Protein AF-X0YNY5-F1 (afdb_monomer_lite)

Structure (mmCIF, N/CA/C/O backbone):
data_AF-X0YNY5-F1
#
_entry.id   AF-X0YNY5-F1
#
loop_
_atom_site.group_PDB
_atom_site.id
_atom_site.type_symbol
_atom_site.label_atom_id
_atom_site.label_alt_id
_atom_site.label_comp_id
_atom_site.label_asym_id
_atom_site.label_entity_id
_atom_site.label_seq_id
_atom_site.pdbx_PDB_ins_code
_atom_site.Cartn_x
_atom_site.Cartn_y
_atom_site.Cartn_z
_atom_site.occupancy
_atom_site.B_iso_or_equiv
_atom_site.auth_seq_id
_atom_site.auth_comp_id
_atom_site.auth_asym_id
_atom_site.auth_atom_id
_atom_site.pdbx_PDB_model_num
ATOM 1 N N . MET A 1 1 ? 17.860 -32.475 -66.328 1.00 44.56 1 MET A N 1
ATOM 2 C CA . MET A 1 1 ? 18.774 -32.921 -65.254 1.00 44.56 1 MET A CA 1
ATOM 3 C C . MET A 1 1 ? 20.115 -32.222 -65.452 1.00 44.56 1 MET A C 1
ATOM 5 O O . MET A 1 1 ? 20.777 -32.525 -66.429 1.00 44.56 1 MET A O 1
ATOM 9 N N . ASN A 1 2 ? 20.470 -31.252 -64.603 1.00 27.58 2 ASN A N 1
ATOM 10 C CA . ASN A 1 2 ? 21.863 -30.848 -64.365 1.00 27.58 2 ASN A CA 1
ATOM 11 C C . ASN A 1 2 ? 21.939 -30.037 -63.060 1.00 27.58 2 ASN A C 1
ATOM 13 O O . ASN A 1 2 ? 21.567 -28.870 -63.001 1.00 27.58 2 ASN A O 1
ATOM 17 N N . LYS A 1 3 ? 22.363 -30.716 -61.989 1.00 41.66 3 LYS A N 1
ATOM 18 C CA . LYS A 1 3 ? 22.750 -30.127 -60.705 1.00 41.66 3 LYS A CA 1
ATOM 19 C C . LYS A 1 3 ? 24.185 -29.627 -60.865 1.00 41.66 3 LYS A C 1
ATOM 21 O O . LYS A 1 3 ? 25.040 -30.480 -61.088 1.00 41.66 3 LYS A O 1
ATOM 26 N N . LYS A 1 4 ? 24.424 -28.311 -60.768 1.00 43.56 4 LYS A N 1
ATOM 27 C CA . LYS A 1 4 ? 25.696 -27.641 -60.387 1.00 43.56 4 LYS A CA 1
ATOM 28 C C . LYS A 1 4 ? 25.647 -26.152 -60.772 1.00 43.56 4 LYS A C 1
ATOM 30 O O . LYS A 1 4 ? 26.110 -25.770 -61.836 1.00 43.56 4 LYS A O 1
ATOM 35 N N . ALA A 1 5 ? 25.081 -25.328 -59.894 1.00 41.34 5 ALA A N 1
ATOM 36 C CA . ALA A 1 5 ? 25.381 -23.896 -59.778 1.00 41.34 5 ALA A CA 1
ATOM 37 C C . ALA A 1 5 ? 24.916 -23.450 -58.385 1.00 41.34 5 ALA A C 1
ATOM 39 O O . ALA A 1 5 ? 23.841 -22.898 -58.182 1.00 41.34 5 ALA A O 1
ATOM 40 N N . MET A 1 6 ? 25.706 -23.871 -57.408 1.00 36.16 6 MET A N 1
ATOM 41 C CA . MET A 1 6 ? 25.617 -23.538 -55.999 1.00 36.16 6 MET A CA 1
ATOM 42 C C . MET A 1 6 ? 26.334 -22.195 -55.799 1.00 36.16 6 MET A C 1
ATOM 44 O O . MET A 1 6 ? 27.473 -22.067 -56.232 1.00 36.16 6 MET A O 1
ATOM 48 N N . ILE A 1 7 ? 25.663 -21.268 -55.105 1.00 44.66 7 ILE A N 1
ATOM 49 C CA . ILE A 1 7 ? 26.229 -20.134 -54.349 1.00 44.66 7 ILE A CA 1
ATOM 50 C C . ILE A 1 7 ? 26.855 -19.007 -55.184 1.00 44.66 7 ILE A C 1
ATOM 52 O O . ILE A 1 7 ? 27.983 -19.134 -55.639 1.00 44.66 7 ILE A O 1
ATOM 56 N N . LEU A 1 8 ? 26.159 -17.863 -55.274 1.00 37.34 8 LEU A N 1
ATOM 57 C CA . LEU A 1 8 ? 26.722 -16.511 -55.091 1.00 37.34 8 LEU A CA 1
ATOM 58 C C . LEU A 1 8 ? 25.649 -15.425 -55.294 1.00 37.34 8 LEU A C 1
ATOM 60 O O . LEU A 1 8 ? 24.811 -15.534 -56.180 1.00 37.34 8 LEU A O 1
ATOM 64 N N . MET A 1 9 ? 25.760 -14.362 -54.491 1.00 39.22 9 MET A N 1
ATOM 65 C CA . MET A 1 9 ? 24.975 -13.113 -54.478 1.00 39.22 9 MET A CA 1
ATOM 66 C C . MET A 1 9 ? 23.692 -13.075 -53.631 1.00 39.22 9 MET A C 1
ATOM 68 O O . MET A 1 9 ? 22.628 -12.688 -54.096 1.00 39.22 9 MET A O 1
ATOM 72 N N . VAL A 1 10 ? 23.841 -13.329 -52.326 1.00 40.03 10 VAL A N 1
ATOM 73 C CA . VAL A 1 10 ? 23.150 -12.524 -51.295 1.00 40.03 10 VAL A CA 1
ATOM 74 C C . VAL A 1 10 ? 24.199 -12.062 -50.281 1.00 40.03 10 VAL A C 1
ATOM 76 O O . VAL A 1 10 ? 24.255 -12.496 -49.138 1.00 40.03 10 VAL A O 1
ATOM 79 N N . GLY A 1 11 ? 25.125 -11.238 -50.762 1.00 38.28 11 GLY A N 1
ATOM 80 C CA . GLY A 1 11 ? 26.100 -10.516 -49.955 1.00 38.28 11 GLY A CA 1
ATOM 81 C C . GLY A 1 11 ? 26.122 -9.086 -50.462 1.00 38.28 11 GLY A C 1
ATOM 82 O O . GLY A 1 11 ? 26.668 -8.840 -51.532 1.00 38.28 11 GLY A O 1
ATOM 83 N N . GLY A 1 12 ? 25.470 -8.172 -49.742 1.00 38.81 12 GLY A N 1
ATOM 84 C CA . GLY A 1 12 ? 25.461 -6.760 -50.124 1.00 38.81 12 GLY A CA 1
ATOM 85 C C . GLY A 1 12 ? 24.219 -5.965 -49.736 1.00 38.81 12 GLY A C 1
ATOM 86 O O . GLY A 1 12 ? 23.678 -5.269 -50.580 1.00 38.81 12 GLY A O 1
ATOM 87 N N . LEU A 1 13 ? 23.781 -6.024 -48.476 1.00 38.81 13 LEU A N 1
ATOM 88 C CA . LEU A 1 13 ? 23.278 -4.817 -47.809 1.00 38.81 13 LEU A CA 1
ATOM 89 C C . LEU A 1 13 ? 23.528 -4.935 -46.309 1.00 38.81 13 LEU A C 1
ATOM 91 O O . LEU A 1 13 ? 22.742 -5.422 -45.504 1.00 38.81 13 LEU A O 1
ATOM 95 N N . ILE A 1 14 ? 24.764 -4.556 -46.023 1.00 49.69 14 ILE A N 1
ATOM 96 C CA . ILE A 1 14 ? 25.371 -4.281 -44.739 1.00 49.69 14 ILE A CA 1
ATOM 97 C C . ILE A 1 14 ? 24.508 -3.271 -43.972 1.00 49.69 14 ILE A C 1
ATOM 99 O O . ILE A 1 14 ? 24.181 -2.201 -44.478 1.00 49.69 14 ILE A O 1
ATOM 103 N N . PHE A 1 15 ? 24.169 -3.666 -42.744 1.00 44.59 15 PHE A N 1
ATOM 104 C CA . PHE A 1 15 ? 24.189 -2.850 -41.531 1.00 44.59 15 PHE A CA 1
ATOM 105 C C . PHE A 1 15 ? 23.887 -1.356 -41.691 1.00 44.59 15 PHE A C 1
ATOM 107 O O . PHE A 1 15 ? 24.772 -0.55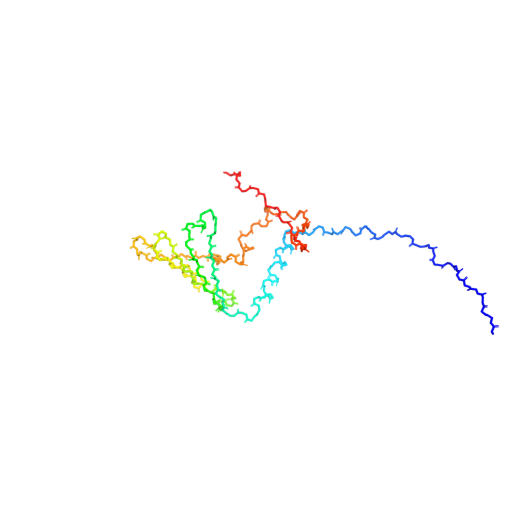6 -41.980 1.00 44.59 15 PHE A O 1
ATOM 114 N N . SER A 1 16 ? 22.664 -0.957 -41.351 1.00 41.19 16 SER A N 1
ATOM 115 C CA . SER A 1 16 ? 22.391 0.393 -40.829 1.00 41.19 16 SER A CA 1
ATOM 116 C C . SER A 1 16 ? 21.040 0.471 -40.104 1.00 41.19 16 SER A C 1
ATOM 118 O O . SER A 1 16 ? 20.269 1.401 -40.299 1.00 41.19 16 SER A O 1
ATOM 120 N N . LEU A 1 17 ? 20.742 -0.505 -39.234 1.00 43.78 17 LEU A N 1
ATOM 121 C CA . LEU A 1 17 ? 19.599 -0.411 -38.305 1.00 43.78 17 LEU A CA 1
ATOM 122 C C . LEU A 1 17 ? 19.933 -0.739 -36.839 1.00 43.78 17 LEU A C 1
ATOM 124 O O . LEU A 1 17 ? 19.051 -0.682 -35.991 1.00 43.78 17 LEU A O 1
ATOM 128 N N . THR A 1 18 ? 21.202 -0.955 -36.474 1.00 44.75 18 THR A N 1
ATOM 129 C CA . THR A 1 18 ? 21.618 -1.052 -35.053 1.00 44.75 18 THR A CA 1
ATOM 130 C C . THR A 1 18 ? 21.741 0.318 -34.371 1.00 44.75 18 THR A C 1
ATOM 132 O O . THR A 1 18 ? 22.456 0.469 -33.388 1.00 44.75 18 THR A O 1
ATOM 135 N N . GLY A 1 19 ? 21.061 1.327 -34.917 1.00 44.28 19 GLY A N 1
ATOM 136 C CA . GLY A 1 19 ? 20.902 2.660 -34.349 1.00 44.28 19 GLY A CA 1
ATOM 137 C C . GLY A 1 19 ? 19.466 2.927 -33.909 1.00 44.28 19 GLY A C 1
ATOM 138 O O . GLY A 1 19 ? 19.060 4.084 -33.854 1.00 44.28 19 GLY A O 1
ATOM 139 N N . ALA A 1 20 ? 18.674 1.888 -33.616 1.00 42.09 20 ALA A N 1
ATOM 140 C CA . ALA A 1 20 ? 17.540 2.093 -32.733 1.00 42.09 20 ALA A CA 1
ATOM 141 C C . ALA A 1 20 ? 18.131 2.560 -31.399 1.00 42.09 20 ALA A C 1
ATOM 143 O O . ALA A 1 20 ? 18.622 1.750 -30.615 1.00 42.09 20 ALA A O 1
ATOM 144 N N . CYS A 1 21 ? 18.136 3.876 -31.170 1.00 41.78 21 CYS A N 1
ATOM 145 C CA . CYS A 1 21 ? 18.098 4.419 -29.825 1.00 41.78 21 CYS A CA 1
ATOM 146 C C . CYS A 1 21 ? 17.028 3.607 -29.098 1.00 41.78 21 CYS A C 1
ATOM 148 O O . CYS A 1 21 ? 15.838 3.815 -29.339 1.00 41.78 21 CYS A O 1
ATOM 150 N N . LEU A 1 22 ? 17.433 2.638 -28.275 1.00 51.94 22 LEU A N 1
ATOM 151 C CA . LEU A 1 22 ? 16.556 2.086 -27.260 1.00 51.94 22 LEU A CA 1
ATOM 152 C C . LEU A 1 22 ? 16.183 3.303 -26.432 1.00 51.94 22 LEU A C 1
ATOM 154 O O . LEU A 1 22 ? 17.016 3.817 -25.686 1.00 51.94 22 LEU A O 1
ATOM 158 N N . ALA A 1 23 ? 14.998 3.856 -26.703 1.00 58.00 23 ALA A N 1
ATOM 159 C CA . ALA A 1 23 ? 14.501 5.022 -26.008 1.00 58.00 23 ALA A CA 1
ATOM 160 C C . ALA A 1 23 ? 14.621 4.689 -24.527 1.00 58.00 23 ALA A C 1
ATOM 162 O O . ALA A 1 23 ? 14.012 3.727 -24.053 1.00 58.00 23 ALA A O 1
ATOM 163 N N . LYS A 1 24 ? 15.517 5.405 -23.842 1.00 71.00 24 LYS A N 1
ATOM 164 C CA . LYS A 1 24 ? 15.802 5.168 -22.435 1.00 71.00 24 LYS A CA 1
ATOM 165 C C . LYS A 1 24 ? 14.459 5.233 -21.710 1.00 71.00 24 LYS A C 1
ATOM 167 O O . LYS A 1 24 ? 13.773 6.249 -21.826 1.00 71.00 24 LYS A O 1
ATOM 172 N N . MET A 1 25 ? 14.063 4.140 -21.050 1.00 84.50 25 MET A N 1
ATOM 173 C CA . MET A 1 25 ? 12.791 4.098 -20.328 1.00 84.50 25 MET A CA 1
ATOM 174 C C . MET A 1 25 ? 12.706 5.290 -19.372 1.00 84.50 25 MET A C 1
ATOM 176 O O . MET A 1 25 ? 13.705 5.691 -18.781 1.00 84.50 25 MET A O 1
ATOM 180 N N . SER A 1 26 ? 11.529 5.884 -19.229 1.00 90.94 26 SER A N 1
ATOM 181 C CA . SER A 1 26 ? 11.299 6.934 -18.239 1.00 90.94 26 SER A CA 1
ATOM 182 C C . SER A 1 26 ? 10.923 6.330 -16.886 1.00 90.94 26 SER A C 1
ATOM 184 O O . SER A 1 26 ? 10.407 5.212 -16.814 1.00 90.94 26 SER A O 1
ATOM 186 N N . ALA A 1 27 ? 11.110 7.091 -15.803 1.00 90.75 27 ALA A N 1
ATOM 187 C CA . ALA A 1 27 ? 10.622 6.695 -14.479 1.00 90.75 27 ALA A CA 1
ATOM 188 C C . ALA A 1 27 ? 9.108 6.408 -14.502 1.00 90.75 27 ALA A C 1
ATOM 190 O O . ALA A 1 27 ? 8.648 5.413 -13.948 1.00 90.75 27 ALA A O 1
ATOM 191 N N . GLN A 1 28 ? 8.344 7.207 -15.256 1.00 92.31 28 GLN A N 1
ATOM 192 C CA . GLN A 1 28 ? 6.913 6.989 -15.469 1.00 92.31 28 GLN A CA 1
ATOM 193 C C . GLN A 1 28 ? 6.607 5.623 -16.101 1.00 92.31 28 GLN A C 1
ATOM 195 O O . GLN A 1 28 ? 5.631 4.980 -15.714 1.00 92.31 28 GLN A O 1
ATOM 200 N N . GLN A 1 29 ? 7.406 5.172 -17.072 1.00 92.94 29 GLN A N 1
ATOM 201 C CA . GLN A 1 29 ? 7.210 3.862 -17.698 1.00 92.94 29 GLN A CA 1
ATOM 202 C C . GLN A 1 29 ? 7.458 2.724 -16.705 1.00 92.94 29 GLN A C 1
ATOM 204 O O . GLN A 1 29 ? 6.648 1.802 -16.650 1.00 92.94 29 GLN A O 1
ATOM 209 N N . VAL A 1 30 ? 8.510 2.822 -15.886 1.00 92.94 30 VAL A N 1
ATOM 210 C CA . VAL A 1 30 ? 8.794 1.840 -14.826 1.00 92.94 30 VAL A CA 1
ATOM 211 C C . VAL A 1 30 ? 7.647 1.794 -13.811 1.00 92.94 30 VAL A C 1
ATOM 213 O O . VAL A 1 30 ? 7.120 0.721 -13.530 1.00 92.94 30 VAL A O 1
ATOM 216 N N . ILE A 1 31 ? 7.174 2.949 -13.332 1.00 92.38 31 ILE A N 1
ATOM 217 C CA . ILE A 1 31 ? 6.045 3.015 -12.391 1.00 92.38 31 ILE A CA 1
ATOM 218 C C . ILE A 1 31 ? 4.749 2.450 -12.991 1.00 92.38 31 ILE A C 1
ATOM 220 O O . ILE A 1 31 ? 3.998 1.753 -12.306 1.00 92.38 31 ILE A O 1
ATOM 224 N N . ASN A 1 32 ? 4.484 2.692 -14.276 1.00 92.56 32 ASN A N 1
ATOM 225 C CA . ASN A 1 32 ? 3.318 2.116 -14.946 1.00 92.56 32 ASN A CA 1
ATOM 226 C C . ASN A 1 32 ? 3.407 0.589 -15.041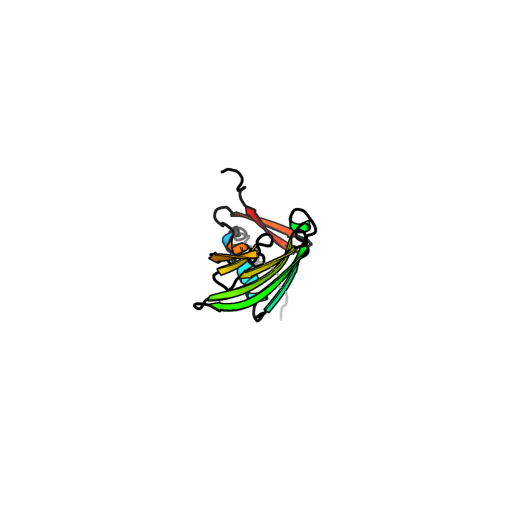 1.00 92.56 32 ASN A C 1
ATOM 228 O O . ASN A 1 32 ? 2.399 -0.088 -14.847 1.00 92.56 32 ASN A O 1
ATOM 232 N N . GLN A 1 33 ? 4.597 0.044 -15.302 1.00 92.19 33 GLN A N 1
ATOM 233 C CA . GLN A 1 33 ? 4.817 -1.402 -15.296 1.00 92.19 33 GLN A CA 1
ATOM 234 C C . GLN A 1 33 ? 4.651 -1.995 -13.894 1.00 92.19 33 GLN A C 1
ATOM 236 O O . GLN A 1 33 ? 3.968 -3.007 -13.759 1.00 92.19 33 GLN A O 1
ATOM 241 N N . MET A 1 34 ? 5.184 -1.344 -12.851 1.00 90.56 34 MET A N 1
ATOM 242 C CA . MET A 1 34 ? 4.973 -1.757 -11.456 1.00 90.56 34 MET A CA 1
ATOM 243 C C . MET A 1 34 ? 3.482 -1.815 -11.109 1.00 90.56 34 MET A C 1
ATOM 245 O O . MET A 1 34 ? 3.007 -2.818 -10.577 1.00 90.56 34 MET A O 1
ATOM 249 N N . ARG A 1 35 ? 2.725 -0.768 -11.467 1.00 91.00 35 ARG A N 1
ATOM 250 C CA . ARG A 1 35 ? 1.273 -0.727 -11.262 1.00 91.00 35 ARG A CA 1
ATOM 251 C C . ARG A 1 35 ? 0.561 -1.850 -12.012 1.00 91.00 35 ARG A C 1
ATOM 253 O O . ARG A 1 35 ? -0.257 -2.540 -11.418 1.00 91.00 35 ARG A O 1
ATOM 260 N N . GLY A 1 36 ? 0.875 -2.044 -13.293 1.00 92.19 36 GLY A N 1
ATOM 261 C CA . GLY A 1 36 ? 0.248 -3.081 -14.114 1.00 92.19 36 GLY A CA 1
ATOM 262 C C . GLY A 1 36 ? 0.520 -4.492 -13.587 1.00 92.19 36 GLY A C 1
ATOM 263 O O . GLY A 1 36 ? -0.403 -5.297 -13.482 1.00 92.19 36 GLY A O 1
ATOM 264 N N . ALA A 1 37 ? 1.763 -4.771 -13.183 1.00 91.44 37 ALA A N 1
ATOM 265 C CA . ALA A 1 37 ? 2.134 -6.042 -12.568 1.00 91.44 37 ALA A CA 1
ATOM 266 C C . ALA A 1 37 ? 1.367 -6.277 -11.258 1.00 91.44 37 ALA A C 1
ATOM 268 O O . ALA A 1 37 ? 0.823 -7.362 -11.052 1.00 91.44 37 ALA A O 1
ATOM 269 N N . TYR A 1 38 ? 1.249 -5.252 -10.410 1.00 89.19 38 TYR A N 1
ATOM 270 C CA . TYR A 1 38 ? 0.455 -5.337 -9.187 1.00 89.19 38 TYR A CA 1
ATOM 271 C C . TYR A 1 38 ? -1.029 -5.590 -9.465 1.00 89.19 38 TYR A C 1
ATOM 273 O O . TYR A 1 38 ? -1.624 -6.474 -8.856 1.00 89.19 38 TYR A O 1
ATOM 281 N N . GLU A 1 39 ? -1.644 -4.840 -10.383 1.00 88.56 39 GLU A N 1
ATOM 282 C CA . GLU A 1 39 ? -3.057 -5.014 -10.741 1.00 88.56 39 GLU A CA 1
ATOM 283 C C . GLU A 1 39 ? -3.333 -6.427 -11.266 1.00 88.56 39 GLU A C 1
ATOM 285 O O . GLU A 1 39 ? -4.340 -7.037 -10.899 1.00 88.56 39 GLU A O 1
ATOM 290 N N . GLN A 1 40 ? -2.415 -6.974 -12.067 1.00 92.31 40 GLN A N 1
ATOM 291 C CA . GLN A 1 40 ? -2.489 -8.346 -12.551 1.00 92.31 40 GLN A CA 1
ATOM 292 C C . GLN A 1 40 ? -2.369 -9.363 -11.408 1.00 92.31 40 GLN A C 1
ATOM 294 O O . GLN A 1 40 ? -3.191 -10.275 -11.327 1.00 92.31 40 GLN A O 1
ATOM 299 N N . GLN A 1 41 ? -1.385 -9.209 -10.518 1.00 89.50 41 GLN A N 1
ATOM 300 C CA . GLN A 1 41 ? -1.165 -10.116 -9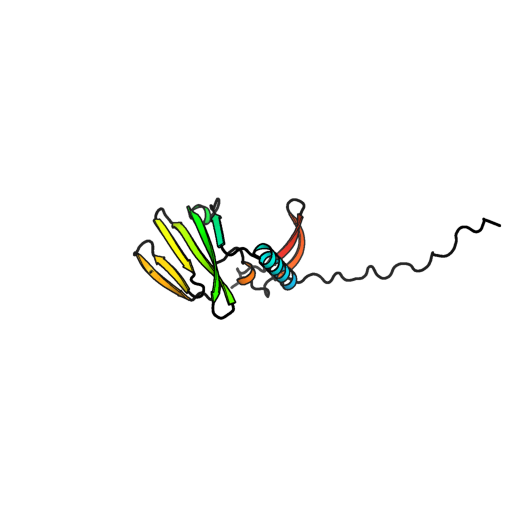.384 1.00 89.50 41 GLN A CA 1
ATOM 301 C C . GLN A 1 41 ? -2.309 -10.077 -8.370 1.00 89.50 41 GLN A C 1
ATOM 303 O O . GLN A 1 41 ? -2.691 -11.106 -7.821 1.00 89.50 41 GLN A O 1
ATOM 308 N N . MET A 1 42 ? -2.885 -8.899 -8.145 1.00 86.06 42 MET A N 1
ATOM 309 C CA . MET A 1 42 ? -4.010 -8.722 -7.236 1.00 86.06 42 MET A CA 1
ATOM 310 C C . MET A 1 42 ? -5.347 -9.102 -7.874 1.00 86.06 42 MET A C 1
ATOM 312 O O . MET A 1 42 ? -6.368 -9.103 -7.184 1.00 86.06 42 MET A O 1
ATOM 316 N N . SER A 1 43 ? -5.395 -9.418 -9.169 1.00 89.19 43 SER A N 1
ATOM 317 C CA . SER A 1 43 ? -6.633 -9.800 -9.847 1.00 89.19 43 SER A CA 1
ATOM 318 C C . SER A 1 43 ? -7.301 -10.984 -9.139 1.00 89.19 43 SER A C 1
ATOM 320 O O . SER A 1 43 ? -6.672 -11.999 -8.858 1.00 89.19 43 SER A O 1
ATOM 322 N N . GLY A 1 44 ? -8.584 -10.839 -8.797 1.00 88.12 44 GLY A N 1
ATOM 323 C CA . GLY A 1 44 ? -9.335 -11.869 -8.065 1.00 88.12 44 GLY A CA 1
ATOM 324 C C . GLY A 1 44 ? -9.019 -12.006 -6.567 1.00 88.12 44 GLY A C 1
ATOM 325 O O . GLY A 1 44 ? -9.713 -12.752 -5.889 1.00 88.12 44 GLY A O 1
ATOM 326 N N . ILE A 1 45 ? -8.043 -11.267 -6.027 1.00 89.12 45 ILE A N 1
ATOM 327 C CA . ILE A 1 45 ? -7.758 -11.239 -4.584 1.00 89.12 45 ILE A CA 1
ATOM 328 C C . ILE A 1 45 ? -8.661 -10.206 -3.901 1.00 89.12 45 ILE A C 1
ATOM 330 O O . ILE A 1 45 ? -8.452 -8.997 -4.035 1.00 89.12 45 ILE A O 1
ATOM 334 N N . ASP A 1 46 ? -9.674 -10.674 -3.176 1.00 91.38 46 ASP A N 1
ATOM 335 C CA . ASP A 1 46 ? -10.629 -9.805 -2.476 1.00 91.38 46 ASP A CA 1
ATOM 336 C C . ASP A 1 46 ? -10.229 -9.520 -1.023 1.00 91.38 46 ASP A C 1
ATOM 338 O O . ASP A 1 46 ? -10.595 -8.479 -0.469 1.00 91.38 46 ASP A O 1
ATOM 342 N N . ASP A 1 47 ? -9.433 -10.398 -0.426 1.00 93.38 47 ASP A N 1
ATOM 343 C CA . ASP A 1 47 ? -8.897 -10.293 0.920 1.00 93.38 47 ASP A CA 1
ATOM 344 C C . ASP A 1 47 ? -7.424 -10.716 0.971 1.00 93.38 47 ASP A C 1
ATOM 346 O O . ASP A 1 47 ? -6.986 -11.641 0.293 1.00 93.38 47 ASP A O 1
ATOM 350 N N . LEU A 1 48 ? -6.634 -9.989 1.760 1.00 91.56 48 LEU A N 1
ATOM 351 C CA . LEU A 1 48 ? -5.209 -10.248 1.945 1.00 91.56 48 LEU A CA 1
ATOM 352 C C . LEU A 1 48 ? -4.839 -9.990 3.403 1.00 91.56 48 LEU A C 1
ATOM 354 O O . LEU A 1 48 ? -5.147 -8.927 3.940 1.00 91.56 48 LEU A O 1
ATOM 358 N N . THR A 1 49 ? -4.122 -10.926 4.014 1.00 94.00 49 THR A N 1
ATOM 359 C CA . THR A 1 49 ? -3.502 -10.742 5.330 1.00 94.00 49 THR A CA 1
ATOM 360 C C . THR A 1 49 ? -1.994 -10.736 5.157 1.00 94.00 49 THR A C 1
ATOM 362 O O . THR A 1 49 ? -1.433 -11.647 4.552 1.00 94.00 49 THR A O 1
ATOM 365 N N . MET A 1 50 ? -1.334 -9.712 5.685 1.00 91.06 50 MET A N 1
ATOM 366 C CA . MET A 1 50 ? 0.121 -9.586 5.678 1.00 91.06 50 MET A CA 1
ATOM 367 C C . MET A 1 50 ? 0.611 -9.554 7.118 1.00 91.06 50 MET A C 1
ATOM 369 O O . MET A 1 50 ? 0.066 -8.812 7.932 1.00 91.06 50 MET A O 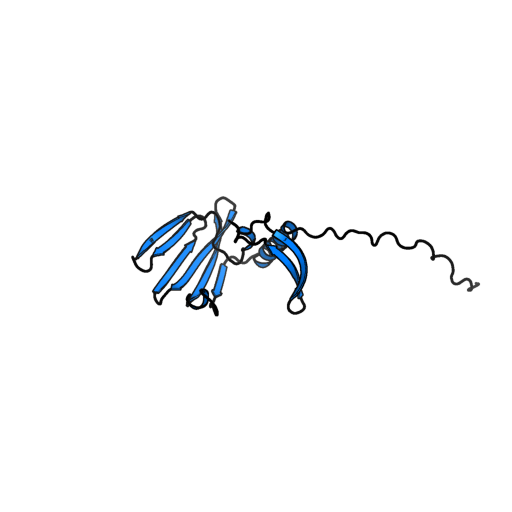1
ATOM 373 N N . VAL A 1 51 ? 1.642 -10.337 7.416 1.00 91.25 51 VAL A N 1
ATOM 374 C CA . VAL A 1 51 ? 2.313 -10.326 8.716 1.00 91.25 51 VAL A CA 1
ATOM 375 C C . VAL A 1 51 ? 3.738 -9.854 8.489 1.00 91.25 51 VAL A C 1
ATOM 377 O O . VAL A 1 51 ? 4.491 -10.469 7.734 1.00 91.25 51 VAL A O 1
ATOM 380 N N . THR A 1 52 ? 4.098 -8.751 9.130 1.00 84.88 52 THR A N 1
ATOM 381 C CA . THR A 1 52 ? 5.401 -8.112 8.979 1.00 84.88 52 THR A CA 1
ATOM 382 C C . THR A 1 52 ? 6.077 -8.036 10.336 1.00 84.88 52 THR A C 1
ATOM 384 O O . THR A 1 52 ? 5.500 -7.543 11.303 1.00 84.88 52 THR A O 1
ATOM 387 N N . LYS A 1 53 ? 7.328 -8.484 10.409 1.00 85.94 53 LYS A N 1
ATOM 388 C CA . LYS A 1 53 ? 8.160 -8.360 11.605 1.00 85.94 53 LYS A CA 1
ATOM 389 C C . LYS A 1 53 ? 9.392 -7.545 11.256 1.00 85.94 53 LYS A C 1
ATOM 391 O O . LYS A 1 53 ? 10.224 -7.993 10.471 1.00 85.94 53 LYS A O 1
ATOM 396 N N . GLY A 1 54 ? 9.495 -6.342 11.813 1.00 78.00 54 GLY A N 1
ATOM 397 C CA . GLY A 1 54 ? 10.679 -5.520 11.625 1.00 78.00 54 GLY A CA 1
ATOM 398 C C . GLY A 1 54 ? 11.888 -6.159 12.302 1.00 78.00 54 GLY A C 1
ATOM 399 O O . GLY A 1 54 ? 11.825 -6.561 13.462 1.00 78.00 54 GLY A O 1
ATOM 400 N N . THR A 1 55 ? 12.989 -6.281 11.568 1.00 79.50 55 THR A N 1
ATOM 401 C CA . THR A 1 55 ? 14.235 -6.889 12.063 1.00 79.50 55 THR A CA 1
ATOM 402 C C . THR A 1 55 ? 15.349 -5.868 12.292 1.00 79.50 55 THR A C 1
ATOM 404 O O . THR A 1 55 ? 16.365 -6.213 12.888 1.00 79.50 55 THR A O 1
ATOM 407 N N . ALA A 1 56 ? 15.167 -4.611 11.867 1.00 76.62 56 ALA A N 1
ATOM 408 C CA . ALA A 1 56 ? 16.166 -3.550 11.992 1.00 76.62 56 ALA A CA 1
ATOM 409 C C . ALA A 1 56 ? 15.543 -2.152 12.183 1.00 76.62 56 ALA A C 1
ATOM 411 O O . ALA A 1 56 ? 14.396 -1.904 11.809 1.00 76.62 56 ALA A O 1
ATOM 412 N N . GLY A 1 57 ? 16.326 -1.222 12.745 1.00 76.44 57 GLY A N 1
ATOM 413 C CA . GLY A 1 57 ? 15.964 0.193 12.896 1.00 76.44 57 GLY A CA 1
ATOM 414 C C . GLY A 1 57 ? 14.713 0.438 13.750 1.00 76.44 57 GLY A C 1
ATOM 415 O O . GLY A 1 57 ? 14.408 -0.326 14.663 1.00 76.44 57 GLY A O 1
ATOM 416 N N . ILE A 1 58 ? 13.964 1.501 13.431 1.00 68.38 58 ILE A N 1
ATOM 417 C CA . ILE A 1 58 ? 12.677 1.819 14.084 1.00 68.38 58 ILE A CA 1
ATOM 418 C C . ILE A 1 58 ? 11.672 0.670 13.936 1.00 68.38 58 ILE A C 1
ATOM 420 O O . ILE A 1 58 ? 10.900 0.409 14.857 1.00 68.38 58 ILE A O 1
ATOM 424 N N . MET A 1 59 ? 11.735 -0.075 12.830 1.00 70.88 59 MET A N 1
ATOM 425 C CA . MET A 1 59 ? 10.847 -1.210 12.588 1.00 70.88 59 MET A CA 1
ATOM 426 C C . MET A 1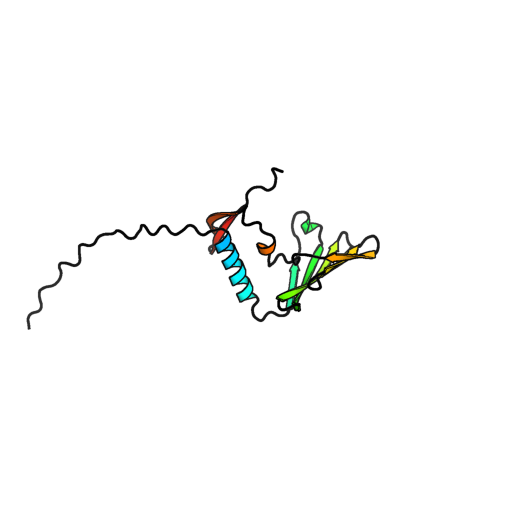 59 ? 11.081 -2.354 13.578 1.00 70.88 59 MET A C 1
ATOM 428 O O . MET A 1 59 ? 10.134 -3.060 13.875 1.00 70.88 59 MET A O 1
ATOM 432 N N . ALA A 1 60 ? 12.287 -2.529 14.135 1.00 74.19 60 ALA A N 1
ATOM 433 C CA . ALA A 1 60 ? 12.526 -3.523 15.191 1.00 74.19 60 ALA A CA 1
ATOM 434 C C . ALA A 1 60 ? 11.860 -3.151 16.530 1.00 74.19 60 ALA A C 1
ATOM 436 O O . ALA A 1 60 ? 11.610 -4.023 17.362 1.00 74.19 60 ALA A O 1
ATOM 437 N N . MET A 1 61 ? 11.584 -1.860 16.751 1.00 70.56 61 MET A N 1
ATOM 438 C CA . MET A 1 61 ? 10.860 -1.375 17.934 1.00 70.56 61 MET A CA 1
ATOM 439 C C . MET A 1 61 ? 9.340 -1.490 17.775 1.00 70.56 61 MET A C 1
ATOM 441 O O . MET A 1 61 ? 8.604 -1.497 18.763 1.00 70.56 61 MET A O 1
ATOM 445 N N . MET A 1 62 ? 8.871 -1.570 16.532 1.00 71.38 62 MET A N 1
ATOM 446 C CA . MET A 1 62 ? 7.499 -1.907 16.194 1.00 71.38 62 MET A CA 1
ATOM 447 C C . MET A 1 62 ? 7.408 -3.432 16.248 1.00 71.38 62 MET A C 1
ATOM 449 O O . MET A 1 62 ? 8.140 -4.126 15.550 1.00 71.38 62 MET A O 1
ATOM 453 N N . GLY A 1 63 ? 6.578 -3.981 17.136 1.00 75.44 63 GLY A N 1
ATOM 454 C CA . GLY A 1 63 ? 6.405 -5.430 17.207 1.00 75.44 63 GLY A CA 1
ATOM 455 C C . GLY A 1 63 ? 5.895 -6.019 15.885 1.00 75.44 63 GLY A C 1
ATOM 456 O O . GLY A 1 63 ? 5.761 -5.338 14.865 1.00 75.44 63 GLY A O 1
ATOM 457 N N . GLU A 1 64 ? 5.549 -7.303 15.906 1.00 88.81 64 GLU A N 1
ATOM 458 C CA . GLU A 1 64 ? 4.849 -7.897 14.768 1.00 88.81 64 GLU A CA 1
ATOM 459 C C . GLU A 1 64 ? 3.610 -7.064 14.408 1.00 88.81 64 GLU A C 1
ATOM 461 O O . GLU A 1 64 ? 2.827 -6.667 15.276 1.00 88.81 64 GLU A O 1
ATOM 466 N N . THR A 1 65 ? 3.489 -6.753 13.122 1.00 89.00 65 THR A N 1
ATOM 467 C CA . THR A 1 65 ? 2.399 -5.973 12.550 1.00 89.00 65 THR A CA 1
ATOM 468 C C . THR A 1 65 ? 1.592 -6.883 11.641 1.00 89.00 65 THR A C 1
ATOM 470 O O . THR A 1 65 ? 2.130 -7.438 10.685 1.00 89.00 65 THR A O 1
ATOM 473 N N . THR A 1 66 ? 0.301 -7.023 11.917 1.00 93.00 66 THR A N 1
ATOM 474 C CA . THR A 1 66 ? -0.640 -7.727 11.047 1.00 93.00 66 THR A CA 1
ATOM 475 C C . THR A 1 66 ? -1.510 -6.710 10.325 1.00 93.00 66 THR A C 1
ATOM 477 O O . THR A 1 66 ? -2.154 -5.874 10.955 1.00 93.00 66 THR A O 1
ATOM 480 N N . VAL A 1 67 ? -1.540 -6.775 8.998 1.00 92.25 67 VAL A N 1
ATOM 481 C CA . VAL A 1 67 ? -2.374 -5.920 8.152 1.00 92.25 67 VAL A CA 1
ATOM 482 C C . VAL A 1 67 ? -3.392 -6.789 7.435 1.00 92.25 67 VAL A C 1
ATOM 484 O O . VAL A 1 67 ? -3.035 -7.607 6.589 1.00 92.25 67 VAL A O 1
ATOM 487 N N . TYR A 1 68 ? -4.666 -6.568 7.730 1.00 93.56 68 TYR A N 1
ATOM 488 C CA . TYR A 1 68 ? -5.783 -7.139 6.990 1.00 93.56 68 TYR A CA 1
ATOM 489 C C . TYR A 1 68 ? -6.229 -6.142 5.933 1.00 93.56 68 TYR A C 1
ATOM 491 O O . TYR A 1 68 ? -6.458 -4.971 6.240 1.00 93.56 68 TYR A O 1
ATOM 499 N N . LYS A 1 69 ? -6.400 -6.602 4.699 1.00 92.38 69 LYS A N 1
ATOM 500 C CA . LYS A 1 69 ? -6.916 -5.813 3.585 1.00 92.38 69 LYS A CA 1
ATOM 501 C C . LYS A 1 69 ? -8.151 -6.467 3.013 1.00 92.38 69 LYS A C 1
ATOM 503 O O . LYS A 1 69 ? -8.183 -7.678 2.821 1.00 92.38 69 LYS A O 1
ATOM 508 N N . LYS A 1 70 ? -9.140 -5.644 2.683 1.00 92.62 70 LYS A N 1
ATOM 509 C CA . LYS A 1 70 ? -10.354 -6.081 2.000 1.00 92.62 70 LYS A CA 1
ATOM 510 C C . LYS A 1 70 ? -10.696 -5.136 0.865 1.00 92.62 70 LYS A C 1
ATOM 512 O O . LYS A 1 70 ? -10.867 -3.934 1.082 1.00 92.62 70 LYS A O 1
ATOM 517 N N . ARG A 1 71 ? -10.823 -5.682 -0.340 1.00 91.38 71 ARG A N 1
ATOM 518 C CA . ARG A 1 71 ? -11.269 -4.945 -1.518 1.00 91.38 71 ARG A CA 1
ATOM 519 C C . ARG A 1 71 ? -12.695 -4.440 -1.311 1.00 91.38 71 ARG A C 1
ATOM 521 O O . ARG A 1 71 ? -13.576 -5.152 -0.834 1.00 91.38 71 ARG A O 1
ATOM 528 N N . ALA A 1 72 ? -12.929 -3.201 -1.709 1.00 90.38 72 ALA A N 1
ATOM 529 C CA . ALA A 1 72 ? -14.231 -2.566 -1.728 1.00 90.38 72 ALA A CA 1
ATOM 530 C C . ALA A 1 72 ? -14.353 -1.643 -2.948 1.00 90.38 72 ALA A C 1
ATOM 532 O O . ALA A 1 72 ? -13.359 -1.206 -3.528 1.00 90.38 72 ALA A O 1
ATOM 533 N N . LYS A 1 73 ? -15.593 -1.326 -3.326 1.00 89.75 73 LYS A N 1
ATOM 534 C CA . LYS A 1 73 ? -15.897 -0.257 -4.281 1.00 89.75 73 LYS A CA 1
ATOM 535 C C . LYS A 1 73 ? -16.538 0.902 -3.533 1.00 89.75 73 LYS A C 1
ATOM 537 O O . LYS A 1 73 ? -17.594 0.725 -2.932 1.00 89.75 73 LYS A O 1
ATOM 542 N N . ILE A 1 74 ? -15.915 2.074 -3.579 1.00 85.81 74 ILE A N 1
ATOM 543 C CA . ILE A 1 74 ? -16.435 3.313 -2.986 1.00 85.81 74 ILE A CA 1
ATOM 544 C C . ILE A 1 74 ? -16.422 4.382 -4.072 1.00 85.81 74 ILE A C 1
ATOM 546 O O . ILE A 1 74 ? -15.407 4.574 -4.734 1.00 85.81 74 ILE A O 1
ATOM 550 N N . ALA A 1 75 ? -17.564 5.037 -4.302 1.00 86.50 75 ALA A N 1
ATOM 551 C CA . ALA A 1 75 ? -17.722 6.054 -5.349 1.00 86.50 75 ALA A CA 1
ATOM 552 C C . ALA A 1 75 ? -17.191 5.610 -6.736 1.00 86.50 75 ALA A C 1
ATOM 554 O O . ALA A 1 75 ? -16.551 6.376 -7.452 1.00 86.50 75 ALA A O 1
ATOM 555 N N . GLY A 1 76 ? -17.405 4.339 -7.097 1.00 83.25 76 GLY A N 1
ATOM 556 C CA . GLY A 1 76 ? -16.951 3.762 -8.370 1.00 83.25 76 GLY A CA 1
ATOM 557 C C . GLY A 1 76 ? -15.457 3.419 -8.445 1.00 83.25 76 GLY A C 1
ATOM 558 O O . GLY A 1 76 ? -15.034 2.821 -9.431 1.00 83.25 76 GLY A O 1
ATOM 559 N N . LYS A 1 77 ? -14.666 3.728 -7.412 1.00 82.00 77 LYS A N 1
ATOM 560 C CA . LYS A 1 77 ? -13.238 3.400 -7.331 1.00 82.00 77 LYS A CA 1
ATOM 561 C C . LYS A 1 77 ? -13.019 2.126 -6.522 1.00 82.00 77 LYS A C 1
ATOM 563 O O . LYS A 1 77 ? -13.651 1.924 -5.483 1.00 82.00 77 LYS A O 1
ATOM 568 N N . THR A 1 78 ? -12.104 1.278 -6.985 1.00 84.00 78 THR A N 1
ATOM 569 C CA . THR A 1 78 ? -11.614 0.142 -6.198 1.00 84.00 78 THR A CA 1
ATOM 570 C C . THR A 1 78 ? -10.665 0.657 -5.123 1.00 84.00 78 THR A C 1
ATOM 572 O O . THR A 1 78 ? -9.649 1.279 -5.426 1.00 84.00 78 THR A O 1
ATOM 575 N N . VAL A 1 79 ? -10.996 0.385 -3.867 1.00 84.94 79 VAL A N 1
ATOM 576 C CA . VAL A 1 79 ? -10.206 0.737 -2.684 1.00 84.94 79 VAL A CA 1
ATOM 577 C C . VAL A 1 79 ? -9.994 -0.506 -1.832 1.00 84.94 79 VAL A C 1
ATOM 579 O O . VAL A 1 79 ? -10.831 -1.406 -1.821 1.00 84.94 79 VAL A O 1
ATOM 582 N N . TYR A 1 80 ? -8.884 -0.562 -1.105 1.00 87.69 80 TYR A N 1
ATOM 583 C CA . TYR A 1 80 ? -8.649 -1.609 -0.116 1.00 87.69 80 TYR A CA 1
ATOM 584 C C . TYR A 1 80 ? -8.804 -0.994 1.264 1.00 87.69 80 TYR A C 1
ATOM 586 O O . TYR A 1 80 ? -8.018 -0.137 1.660 1.00 87.69 80 TYR A O 1
ATOM 594 N N . LYS A 1 81 ? -9.843 -1.417 1.980 1.00 91.81 81 LYS A N 1
ATOM 595 C CA . LYS A 1 81 ? -9.999 -1.087 3.395 1.00 91.81 81 LYS A CA 1
ATOM 596 C C . LYS A 1 81 ? -8.960 -1.864 4.172 1.00 91.81 81 LYS A C 1
ATOM 598 O O . LYS A 1 81 ? -8.731 -3.034 3.853 1.00 91.81 81 LYS A O 1
ATOM 603 N N . THR A 1 82 ? -8.362 -1.244 5.176 1.00 92.81 82 THR A N 1
ATOM 604 C CA . THR A 1 82 ? -7.317 -1.891 5.962 1.00 92.81 82 THR A CA 1
ATOM 605 C C . THR A 1 82 ? -7.638 -1.867 7.444 1.00 92.81 82 THR A C 1
ATOM 607 O O . THR A 1 82 ? -8.291 -0.954 7.949 1.00 92.81 82 THR A O 1
ATOM 610 N N . ARG A 1 83 ? -7.181 -2.902 8.142 1.00 93.75 83 ARG A N 1
ATOM 611 C CA . ARG A 1 83 ? -7.040 -2.923 9.593 1.00 93.75 83 ARG A CA 1
ATOM 612 C C . ARG A 1 83 ? -5.609 -3.328 9.887 1.00 93.75 83 ARG A C 1
ATOM 614 O O . ARG A 1 83 ? -5.200 -4.417 9.496 1.00 93.75 83 ARG A O 1
ATOM 621 N N . THR A 1 84 ? -4.878 -2.462 10.563 1.00 91.56 84 THR A N 1
ATOM 622 C CA . THR A 1 84 ? -3.503 -2.713 10.977 1.00 91.56 84 THR A CA 1
ATOM 623 C C . THR A 1 84 ? -3.484 -2.903 12.478 1.00 91.56 84 THR A C 1
ATOM 625 O O . THR A 1 84 ? -4.000 -2.070 13.221 1.00 91.56 84 THR A O 1
ATOM 628 N N . GLU 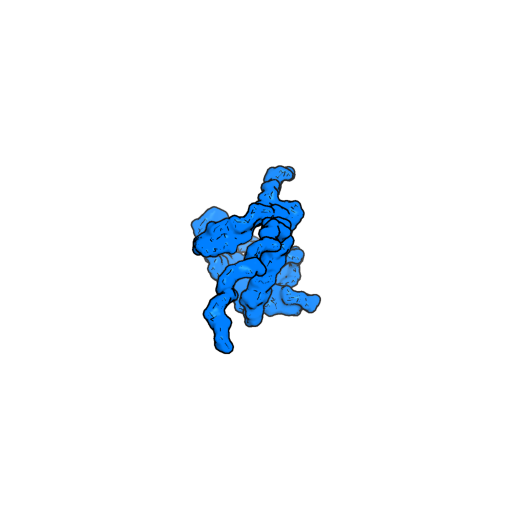A 1 85 ? -2.896 -4.003 12.919 1.00 92.12 85 GLU A N 1
ATOM 629 C CA . GLU A 1 85 ? -2.720 -4.352 14.320 1.00 92.12 85 GLU A CA 1
ATOM 630 C C . GLU A 1 85 ? -1.232 -4.501 14.596 1.00 92.12 85 GLU A C 1
ATOM 632 O O . GLU A 1 85 ? -0.537 -5.222 13.885 1.00 92.12 85 GLU A O 1
ATOM 637 N N . MET A 1 86 ? -0.734 -3.827 15.625 1.00 88.81 86 MET A N 1
ATOM 638 C CA . MET A 1 86 ? 0.663 -3.936 16.033 1.00 88.81 86 MET A CA 1
ATOM 639 C C . MET A 1 86 ? 0.817 -3.734 17.536 1.00 88.81 86 MET A C 1
ATOM 641 O O . MET A 1 86 ? -0.081 -3.237 18.217 1.00 88.81 86 MET A O 1
ATOM 645 N N . GLN A 1 87 ? 1.989 -4.088 18.053 1.00 84.75 87 GLN A N 1
ATOM 646 C CA . GLN A 1 87 ? 2.404 -3.740 19.408 1.00 84.75 87 GLN A CA 1
ATOM 647 C C . GLN A 1 87 ? 3.354 -2.547 19.353 1.00 84.75 87 GLN A C 1
ATOM 649 O O . GLN A 1 87 ? 4.426 -2.626 18.749 1.00 84.75 87 GLN A O 1
ATOM 654 N N . PHE A 1 88 ? 2.978 -1.452 20.008 1.00 77.94 88 PHE A N 1
ATOM 655 C CA . PHE A 1 88 ? 3.831 -0.284 20.181 1.00 77.94 88 PHE A CA 1
ATOM 656 C C . PHE A 1 88 ? 4.153 -0.116 21.664 1.00 77.94 88 PHE A C 1
ATOM 658 O O . PHE A 1 88 ? 3.257 0.095 22.478 1.00 77.94 88 PHE A O 1
ATOM 665 N N . MET A 1 89 ? 5.431 -0.258 22.031 1.00 78.81 89 MET A N 1
ATOM 666 C CA . MET A 1 89 ? 5.887 -0.190 23.431 1.00 78.81 89 MET A CA 1
ATOM 667 C C . MET A 1 89 ? 5.092 -1.114 24.382 1.00 78.81 89 MET A C 1
ATOM 669 O O . MET A 1 89 ? 4.739 -0.735 25.497 1.00 78.81 89 MET A O 1
ATOM 673 N N . GLY A 1 90 ? 4.766 -2.328 23.922 1.00 79.94 90 GLY A N 1
ATOM 674 C CA . GLY A 1 90 ? 4.002 -3.319 24.693 1.00 79.94 90 GLY A CA 1
ATOM 675 C C . GLY A 1 90 ? 2.503 -3.026 24.832 1.00 79.94 90 GLY A C 1
ATOM 676 O O . GLY A 1 90 ? 1.823 -3.718 25.590 1.00 79.94 90 GLY A O 1
ATOM 677 N N . LYS A 1 91 ? 1.981 -2.010 24.134 1.00 83.06 91 LYS A N 1
ATOM 678 C CA . LYS A 1 91 ? 0.549 -1.705 24.067 1.00 83.06 91 LYS A CA 1
ATOM 679 C C . LYS A 1 91 ? -0.007 -2.033 22.679 1.00 83.06 91 LYS A C 1
ATOM 681 O O . LYS A 1 91 ? 0.636 -1.695 21.680 1.00 83.06 91 LYS A O 1
ATOM 686 N N . PRO A 1 92 ? -1.212 -2.627 22.597 1.00 85.56 92 PRO A N 1
ATOM 687 C CA . PRO A 1 92 ? -1.856 -2.865 21.318 1.00 85.56 92 PRO A CA 1
ATOM 688 C C . PRO A 1 92 ? -2.227 -1.528 20.675 1.00 85.56 92 PRO A C 1
ATOM 690 O O . PRO A 1 92 ? -2.836 -0.665 21.309 1.00 85.56 92 PRO A O 1
ATOM 693 N N . LEU A 1 93 ? -1.880 -1.382 19.403 1.00 87.56 93 LEU A N 1
ATOM 694 C CA . LEU A 1 93 ? -2.291 -0.281 18.549 1.00 87.56 93 LEU A CA 1
ATOM 695 C C . LEU A 1 93 ? -3.083 -0.858 17.379 1.00 87.56 93 LEU A C 1
ATOM 697 O O . LEU A 1 93 ? -2.635 -1.800 16.722 1.00 87.56 93 LEU A O 1
ATOM 701 N N . VAL A 1 94 ? -4.253 -0.276 17.125 1.00 90.69 94 VAL A N 1
ATOM 702 C CA . VAL A 1 94 ? -5.094 -0.625 15.980 1.00 90.69 94 VAL A CA 1
ATOM 703 C C . VAL A 1 94 ? -5.385 0.633 15.180 1.00 90.69 94 VAL A C 1
ATOM 705 O O . VAL A 1 94 ? -5.847 1.633 15.737 1.00 90.69 94 VAL A O 1
ATOM 708 N N . THR A 1 95 ? -5.145 0.566 13.874 1.00 92.44 95 THR A N 1
ATOM 709 C CA . THR A 1 95 ? -5.600 1.577 12.917 1.00 92.44 95 THR A CA 1
ATOM 710 C C . THR A 1 95 ? -6.514 0.942 11.875 1.00 92.44 95 THR A C 1
ATOM 712 O O . THR A 1 95 ? -6.365 -0.229 11.520 1.00 92.44 95 THR A O 1
ATOM 715 N N . ILE A 1 96 ? -7.518 1.690 11.425 1.00 94.56 96 ILE A N 1
ATOM 716 C CA . ILE A 1 96 ? -8.500 1.242 10.436 1.00 94.56 96 ILE A CA 1
ATOM 717 C C . ILE A 1 96 ? -8.601 2.301 9.350 1.00 94.56 96 ILE A C 1
ATOM 719 O O . ILE A 1 96 ? -8.985 3.431 9.634 1.00 94.56 96 ILE A O 1
ATOM 723 N N . TYR A 1 97 ? -8.327 1.925 8.107 1.00 93.19 97 TYR A N 1
ATOM 724 C CA . TYR A 1 97 ? -8.644 2.746 6.946 1.00 93.19 97 TYR A CA 1
ATOM 725 C C . TYR A 1 97 ? -9.933 2.238 6.301 1.00 93.19 97 TYR A C 1
ATOM 727 O O . TYR A 1 97 ? -10.002 1.103 5.821 1.00 93.19 97 TYR A O 1
ATOM 735 N N . ASP A 1 98 ? -10.974 3.069 6.285 1.00 92.19 98 ASP A N 1
ATOM 736 C CA . ASP A 1 98 ? -12.300 2.685 5.784 1.00 92.19 98 ASP A CA 1
ATOM 737 C C . ASP A 1 98 ? -12.498 2.917 4.274 1.00 92.19 98 ASP A C 1
ATOM 739 O O . ASP A 1 98 ? -13.555 2.566 3.733 1.00 92.19 98 ASP A O 1
ATOM 743 N N . GLY A 1 99 ? -11.467 3.434 3.597 1.00 89.12 99 GLY A N 1
ATOM 744 C CA . GLY A 1 99 ? -11.478 3.822 2.186 1.00 89.12 99 GLY A CA 1
ATOM 745 C C . GLY A 1 99 ? -11.531 5.336 1.949 1.00 89.12 99 GLY A C 1
ATOM 746 O O . GLY A 1 99 ? -11.384 5.761 0.807 1.00 89.12 99 GLY A O 1
ATOM 747 N N . GLU A 1 100 ? -11.715 6.140 2.998 1.00 90.81 100 GLU A N 1
ATOM 748 C CA . GLU A 1 100 ? -11.616 7.607 2.942 1.00 90.81 100 GLU A CA 1
ATOM 749 C C . GLU A 1 100 ? -10.929 8.185 4.188 1.00 90.81 100 GLU A C 1
ATOM 751 O O . GLU A 1 100 ? -10.127 9.118 4.098 1.00 90.81 100 GLU A O 1
ATOM 756 N N . TYR A 1 101 ? -11.212 7.610 5.354 1.00 92.88 101 TYR A N 1
ATOM 757 C CA . TYR A 1 101 ? -10.688 8.047 6.635 1.00 92.88 101 TYR A CA 1
ATOM 758 C C . TYR A 1 101 ? -9.839 6.964 7.286 1.00 92.88 101 TYR A C 1
ATOM 760 O O . TYR A 1 101 ? -10.151 5.772 7.233 1.00 92.88 101 TYR A O 1
ATOM 768 N N . GLU A 1 102 ? -8.782 7.408 7.951 1.00 94.75 102 GLU A N 1
ATOM 769 C CA . GLU A 1 102 ? -8.046 6.617 8.919 1.00 94.75 102 GLU A CA 1
ATOM 770 C C . GLU A 1 102 ? -8.583 6.897 10.321 1.00 94.75 102 GLU A C 1
ATOM 772 O O . GLU A 1 102 ? -8.752 8.043 10.748 1.00 94.75 102 GLU A O 1
ATOM 777 N N . TRP A 1 103 ? -8.841 5.817 11.038 1.00 95.50 103 TRP A N 1
ATOM 778 C CA . TRP A 1 103 ? -9.251 5.803 12.425 1.00 95.50 103 TRP A CA 1
ATOM 779 C C . TRP A 1 103 ? -8.133 5.177 13.241 1.00 95.50 103 TRP A C 1
ATOM 781 O O . TRP A 1 103 ? -7.640 4.102 12.901 1.00 95.50 103 TRP A O 1
ATOM 791 N N . SER A 1 104 ? -7.747 5.822 14.331 1.00 92.38 104 SER A N 1
ATOM 792 C CA . SER A 1 104 ? -6.747 5.297 15.257 1.00 92.38 104 SER A CA 1
ATOM 793 C C . SER A 1 104 ? -7.175 5.545 16.694 1.00 92.38 104 SER A C 1
ATOM 795 O O . SER A 1 104 ? -7.934 6.471 16.986 1.00 92.38 104 SER A O 1
ATOM 797 N N . VAL A 1 105 ? -6.701 4.697 17.601 1.00 88.44 105 VAL A N 1
ATOM 798 C CA . VAL A 1 105 ? -6.849 4.914 19.041 1.00 88.44 105 VAL A CA 1
ATOM 799 C C . VAL A 1 105 ? -5.483 5.261 19.595 1.00 88.44 105 VAL A C 1
ATOM 801 O O . VAL A 1 105 ? -4.535 4.496 19.437 1.00 88.44 105 VAL A O 1
ATOM 804 N N . ASP A 1 106 ? -5.379 6.419 20.236 1.00 82.56 106 ASP A N 1
ATOM 805 C CA . ASP A 1 106 ? -4.169 6.818 20.936 1.00 82.56 106 ASP A CA 1
ATOM 806 C C . ASP A 1 106 ? -3.910 5.838 22.098 1.00 82.56 106 ASP A C 1
ATOM 808 O O . ASP A 1 106 ? -4.736 5.742 23.010 1.00 82.56 106 ASP A O 1
ATOM 812 N N . PRO A 1 107 ? -2.794 5.088 22.096 1.00 78.69 107 PRO A N 1
ATOM 813 C CA . PRO A 1 107 ? -2.578 4.009 23.058 1.00 78.69 107 PRO A CA 1
ATOM 814 C C . PRO A 1 107 ? -2.292 4.518 24.480 1.00 78.69 107 PRO A C 1
ATOM 816 O O . PRO A 1 107 ? -2.290 3.724 25.423 1.00 78.69 107 PRO A O 1
ATOM 819 N N . MET A 1 108 ? -2.040 5.821 24.652 1.00 82.31 108 MET A N 1
ATOM 820 C CA . MET A 1 108 ? -1.753 6.434 25.949 1.00 82.31 108 MET A CA 1
ATOM 821 C C . MET A 1 108 ? -3.013 7.026 26.579 1.00 82.31 108 MET A C 1
ATOM 823 O O . MET A 1 108 ? -3.247 6.835 27.770 1.00 82.31 108 MET A O 1
ATOM 827 N N . SER A 1 109 ? -3.827 7.726 25.787 1.00 87.75 109 SER A N 1
ATOM 828 C CA . SER A 1 109 ? -5.035 8.417 26.265 1.00 87.75 109 SER A CA 1
ATOM 829 C C . SER A 1 109 ? -6.341 7.660 26.009 1.00 87.75 109 SER A C 1
ATOM 831 O O . SER A 1 109 ? -7.362 7.992 26.606 1.00 87.75 109 SER A O 1
ATOM 833 N N . GLY A 1 110 ? -6.342 6.669 25.114 1.00 85.75 110 GLY A N 1
ATOM 834 C CA . GLY A 1 110 ? -7.552 5.983 24.649 1.00 85.75 110 GLY A CA 1
ATOM 835 C C . GLY A 1 110 ? -8.426 6.826 23.714 1.00 85.75 110 GLY A C 1
ATOM 836 O O . GLY A 1 110 ? -9.517 6.397 23.340 1.00 85.75 110 GLY A O 1
ATOM 837 N N . GLN A 1 111 ? -7.980 8.025 23.329 1.00 91.75 111 GLN A N 1
ATOM 838 C CA . GLN A 1 111 ? -8.748 8.911 22.464 1.00 91.75 111 GLN A CA 1
ATOM 839 C C . GLN A 1 111 ? -8.807 8.365 21.033 1.00 91.75 111 GLN A C 1
ATOM 841 O O . GLN A 1 111 ? -7.778 8.056 20.430 1.00 91.75 111 GLN A O 1
ATOM 846 N N . VAL A 1 112 ? -10.014 8.309 20.467 1.00 92.69 112 VAL A N 1
ATOM 847 C CA . VAL A 1 112 ? -10.219 7.987 19.050 1.00 92.69 112 VAL A CA 1
ATOM 848 C C . VAL A 1 112 ? -9.912 9.219 18.202 1.00 92.69 112 VAL A C 1
ATOM 850 O O . VAL A 1 112 ? -10.484 10.289 18.419 1.00 92.69 112 VAL A O 1
ATOM 853 N N . LYS A 1 113 ? -9.032 9.058 17.217 1.00 94.00 113 LYS A N 1
ATOM 854 C CA . LYS A 1 113 ? -8.703 10.064 16.206 1.00 94.00 113 LYS A CA 1
ATOM 855 C C . LYS A 1 113 ? -9.245 9.613 14.853 1.00 94.00 113 LYS A C 1
ATOM 857 O O . LYS A 1 113 ? -9.224 8.425 14.532 1.00 94.00 113 LYS A O 1
ATOM 862 N N . LYS A 1 114 ? -9.738 10.578 14.078 1.00 95.19 114 LYS A N 1
ATOM 863 C CA . LYS A 1 114 ? -10.237 10.393 12.715 1.00 95.19 114 LYS A CA 1
ATOM 864 C C . LYS A 1 114 ? -9.550 11.404 11.812 1.00 95.19 114 LYS A C 1
ATOM 866 O O . LYS A 1 114 ? -9.664 12.604 12.050 1.00 95.19 114 LYS A O 1
ATOM 871 N N . GLU A 1 115 ? -8.892 10.926 10.771 1.00 93.88 115 GLU A N 1
ATOM 872 C CA . GLU A 1 115 ? -8.167 11.759 9.818 1.00 93.88 115 GLU A CA 1
ATOM 873 C C . GLU A 1 115 ? -8.574 11.386 8.396 1.00 93.88 115 GLU A C 1
ATOM 875 O O . GLU A 1 115 ? -8.706 10.207 8.071 1.00 93.88 115 GLU A O 1
ATOM 880 N N . LYS A 1 116 ? -8.806 12.379 7.538 1.00 91.88 116 LYS A N 1
ATOM 881 C CA . LYS A 1 116 ? -9.005 12.113 6.113 1.00 91.88 116 LYS A CA 1
ATOM 882 C C . LYS A 1 116 ? -7.645 11.804 5.494 1.00 91.88 116 LYS A C 1
ATOM 884 O O . LYS A 1 116 ? -6.711 12.570 5.706 1.00 91.88 116 LYS A O 1
ATOM 889 N N . LYS A 1 117 ? -7.537 10.711 4.739 1.00 85.69 117 LYS A N 1
ATOM 890 C CA . LYS A 1 117 ? -6.298 10.351 4.042 1.00 85.69 117 LYS A CA 1
ATOM 891 C C . LYS A 1 117 ? -6.507 10.456 2.540 1.00 85.69 117 LYS A C 1
ATOM 893 O O . LYS A 1 117 ? -7.377 9.785 1.987 1.00 85.69 117 LYS A O 1
ATOM 898 N N . ASP A 1 118 ? -5.684 11.273 1.890 1.00 74.81 118 ASP A N 1
ATOM 899 C CA . ASP A 1 118 ? -5.701 11.414 0.430 1.00 74.81 118 ASP A CA 1
ATOM 900 C C . ASP A 1 118 ? -5.155 10.163 -0.273 1.00 74.81 118 ASP A C 1
ATOM 902 O O . ASP A 1 118 ? -5.545 9.862 -1.401 1.00 74.81 118 ASP A O 1
ATOM 906 N N . LEU A 1 119 ? -4.301 9.401 0.418 1.00 71.06 119 LEU A N 1
ATOM 907 C CA . LEU A 1 119 ? -3.712 8.152 -0.055 1.00 71.06 119 LEU A CA 1
ATOM 908 C C . LEU A 1 119 ? -3.898 7.046 0.984 1.00 71.06 119 LEU A C 1
ATOM 910 O O . LEU A 1 119 ? -3.781 7.279 2.189 1.00 71.06 119 LEU A O 1
ATOM 914 N N . ALA A 1 120 ? -4.183 5.832 0.513 1.00 71.25 120 ALA A N 1
ATOM 915 C CA . ALA A 1 120 ? -4.276 4.675 1.392 1.00 71.25 120 ALA A CA 1
ATOM 916 C C . ALA A 1 120 ? -2.883 4.363 1.977 1.00 71.25 120 ALA A C 1
ATOM 918 O O . ALA A 1 120 ? -1.910 4.342 1.221 1.00 71.25 120 ALA A O 1
ATOM 919 N N . PRO A 1 121 ? -2.761 4.078 3.286 1.00 67.94 121 PRO A N 1
ATOM 920 C CA . PRO A 1 121 ? -1.501 3.669 3.901 1.00 67.94 121 PRO A CA 1
ATOM 921 C C . PRO A 1 121 ? -1.176 2.220 3.502 1.00 67.94 121 PRO A C 1
ATOM 923 O O . PRO A 1 121 ? -1.359 1.275 4.271 1.00 67.94 121 PRO A O 1
ATOM 926 N N . ASP A 1 122 ? -0.750 2.033 2.254 1.00 75.62 122 ASP A N 1
ATOM 927 C CA . ASP A 1 122 ? -0.461 0.735 1.662 1.00 75.62 122 ASP A CA 1
ATOM 928 C C . ASP A 1 122 ? 0.938 0.703 1.034 1.00 75.62 122 ASP A C 1
ATOM 930 O O . ASP A 1 122 ? 1.145 1.097 -0.112 1.00 75.62 122 ASP A O 1
ATOM 934 N N . TRP A 1 123 ? 1.893 0.127 1.767 1.00 71.50 123 TRP A N 1
ATOM 935 C CA . TRP A 1 123 ? 3.268 -0.069 1.302 1.00 71.50 123 TRP A CA 1
ATOM 936 C C . TRP A 1 123 ? 3.388 -0.957 0.056 1.00 71.50 123 TRP A C 1
ATOM 938 O O . TRP A 1 123 ? 4.349 -0.822 -0.695 1.00 71.50 123 TRP A O 1
ATOM 948 N N . THR A 1 124 ? 2.406 -1.823 -0.220 1.00 75.81 124 THR A N 1
ATOM 949 C CA . THR A 1 124 ? 2.382 -2.615 -1.465 1.00 75.81 124 THR A CA 1
ATOM 950 C C . THR A 1 124 ? 2.071 -1.762 -2.692 1.00 75.81 124 THR A C 1
ATOM 952 O O . THR A 1 124 ? 2.259 -2.229 -3.808 1.00 75.81 124 THR A O 1
ATOM 955 N N . ARG A 1 125 ? 1.625 -0.514 -2.488 1.00 82.06 125 ARG A N 1
ATOM 956 C CA . ARG A 1 125 ? 1.320 0.484 -3.519 1.00 82.06 125 ARG A CA 1
ATOM 957 C C . ARG A 1 125 ? 2.211 1.715 -3.385 1.00 82.06 125 ARG A C 1
ATOM 959 O O . ARG A 1 125 ? 1.771 2.832 -3.636 1.00 82.06 125 ARG A O 1
ATOM 966 N N . ILE A 1 126 ? 3.477 1.512 -3.006 1.00 81.88 126 ILE A N 1
ATOM 967 C CA . ILE A 1 126 ? 4.443 2.593 -2.757 1.00 81.88 126 ILE A CA 1
ATOM 968 C C . ILE A 1 126 ? 4.507 3.625 -3.892 1.00 81.88 126 ILE A C 1
ATOM 970 O O . ILE A 1 126 ? 4.695 4.804 -3.624 1.00 81.88 126 ILE A O 1
ATOM 974 N N . TRP A 1 127 ? 4.264 3.225 -5.147 1.00 85.12 127 TRP A N 1
ATOM 975 C CA . TRP A 1 127 ? 4.242 4.140 -6.294 1.00 85.12 127 TRP A CA 1
ATOM 976 C C . TRP A 1 127 ? 3.219 5.280 -6.193 1.00 85.12 127 TRP A C 1
ATOM 978 O O . TRP A 1 127 ? 3.317 6.235 -6.955 1.00 85.12 127 TRP A O 1
ATOM 988 N N . GLU A 1 128 ? 2.222 5.196 -5.311 1.00 83.19 128 GLU A N 1
ATOM 989 C CA . GLU A 1 128 ? 1.199 6.238 -5.145 1.00 83.19 128 GLU A CA 1
ATOM 990 C C . GLU A 1 128 ? 1.697 7.463 -4.388 1.00 83.19 128 GLU A C 1
ATOM 992 O O . GLU A 1 128 ? 1.117 8.534 -4.536 1.00 83.19 128 GLU A O 1
ATOM 997 N N . VAL A 1 129 ? 2.772 7.313 -3.611 1.00 79.44 129 VAL A N 1
ATOM 998 C CA . VAL A 1 129 ? 3.388 8.402 -2.839 1.00 79.44 129 VAL A CA 1
ATOM 999 C C . VAL A 1 129 ? 4.683 8.920 -3.475 1.00 79.44 129 VAL A C 1
ATOM 1001 O O . VAL A 1 129 ? 5.316 9.814 -2.925 1.00 79.44 129 VAL A O 1
ATOM 1004 N N . LEU A 1 130 ? 5.103 8.354 -4.610 1.00 84.38 130 LEU A N 1
ATOM 1005 C CA . LEU A 1 130 ? 6.348 8.726 -5.282 1.00 84.38 130 LEU A CA 1
ATOM 1006 C C . LEU A 1 130 ? 6.168 9.990 -6.134 1.00 84.38 130 LEU A C 1
ATOM 1008 O O . LEU A 1 130 ? 5.284 10.041 -6.992 1.00 84.38 130 LEU A O 1
ATOM 1012 N N . ASP A 1 131 ? 7.053 10.976 -5.959 1.00 86.25 131 ASP A N 1
ATOM 1013 C CA . ASP A 1 131 ? 7.129 12.147 -6.835 1.00 86.25 131 ASP A CA 1
ATOM 1014 C C . ASP A 1 131 ? 8.000 11.842 -8.059 1.00 86.25 131 ASP A C 1
ATOM 1016 O O . ASP A 1 131 ? 9.229 11.841 -8.008 1.00 86.25 131 ASP A O 1
ATOM 1020 N N . LEU A 1 132 ? 7.344 11.598 -9.192 1.00 85.88 132 LEU A N 1
ATOM 1021 C CA . LEU A 1 132 ? 8.010 11.305 -10.459 1.00 85.88 132 LEU A CA 1
ATOM 1022 C C . LEU A 1 132 ? 8.887 12.450 -10.978 1.00 85.88 132 LEU A C 1
ATOM 1024 O O . LEU A 1 132 ? 9.781 12.187 -11.782 1.00 85.88 132 LEU A O 1
ATOM 1028 N N . SER A 1 133 ? 8.641 13.697 -10.560 1.00 85.69 133 SER A N 1
ATOM 1029 C CA . SER A 1 133 ? 9.463 14.839 -10.975 1.00 85.69 133 SER A CA 1
ATOM 1030 C C . SER A 1 133 ? 10.872 14.793 -10.380 1.00 85.69 133 SER A C 1
ATOM 1032 O O . SER A 1 133 ? 11.789 15.383 -10.945 1.00 85.69 133 SER A O 1
ATOM 1034 N N . GLN A 1 134 ? 11.051 14.026 -9.303 1.00 87.75 134 GLN A N 1
ATOM 1035 C CA . GLN A 1 134 ? 12.316 13.832 -8.595 1.00 87.75 134 GLN A CA 1
ATOM 1036 C C . GLN A 1 134 ? 12.972 12.484 -8.924 1.00 87.75 134 GLN A C 1
ATOM 1038 O O . GLN A 1 134 ? 13.865 12.028 -8.209 1.00 87.75 134 GLN A O 1
ATOM 1043 N N . MET A 1 135 ? 12.504 11.799 -9.975 1.00 89.19 135 MET A N 1
ATOM 1044 C CA . MET A 1 135 ? 12.949 10.450 -10.314 1.00 89.19 135 MET A CA 1
ATOM 1045 C C . MET A 1 135 ? 13.554 10.349 -11.699 1.00 89.19 135 MET A C 1
ATOM 1047 O O . MET A 1 135 ? 12.969 10.750 -12.707 1.00 89.19 135 MET A O 1
ATOM 1051 N N . GLN A 1 136 ? 14.690 9.663 -11.762 1.00 90.62 136 GLN A N 1
ATOM 1052 C CA . GLN A 1 136 ? 15.372 9.355 -13.002 1.00 90.62 136 GLN A CA 1
ATOM 1053 C C . GLN A 1 136 ? 15.580 7.850 -13.146 1.00 90.62 136 GLN A C 1
ATOM 1055 O O . GLN A 1 136 ? 16.148 7.189 -12.280 1.00 90.62 136 GLN A O 1
ATOM 1060 N N . TYR A 1 137 ? 15.187 7.301 -14.294 1.00 91.69 137 TYR A N 1
ATOM 1061 C CA . TYR A 1 137 ? 15.620 5.962 -14.676 1.00 91.69 137 TYR A CA 1
ATOM 1062 C C . TYR A 1 137 ? 17.112 5.974 -15.017 1.00 91.69 137 TYR A C 1
ATOM 1064 O O . TYR A 1 137 ? 17.559 6.749 -15.874 1.00 91.69 137 TYR A O 1
ATOM 1072 N N . VAL A 1 138 ? 17.889 5.117 -14.357 1.00 92.75 138 VAL A N 1
ATOM 1073 C CA . VAL A 1 138 ? 19.349 5.068 -14.537 1.00 92.75 138 VAL A CA 1
ATOM 1074 C C . VAL A 1 138 ? 19.822 3.824 -15.281 1.00 92.75 138 VAL A C 1
ATOM 1076 O O . VAL A 1 138 ? 20.892 3.873 -15.880 1.00 92.75 138 VAL A O 1
ATOM 1079 N N . GLY A 1 139 ? 19.002 2.777 -15.363 1.00 92.31 139 GLY A N 1
ATOM 1080 C CA . GLY A 1 139 ? 19.313 1.567 -16.117 1.00 92.31 139 GLY A CA 1
ATOM 1081 C C . GLY A 1 139 ? 18.681 0.327 -15.501 1.00 92.31 139 GLY A C 1
ATOM 1082 O O . GLY A 1 139 ? 17.767 0.423 -14.684 1.00 92.31 139 GLY A O 1
ATOM 1083 N N . THR A 1 140 ? 19.183 -0.832 -15.908 1.00 93.50 140 THR A N 1
ATOM 1084 C CA . THR A 1 140 ? 18.883 -2.120 -15.279 1.00 93.50 140 THR A CA 1
ATOM 1085 C C . THR A 1 140 ? 20.097 -2.617 -14.511 1.00 93.50 140 THR A C 1
ATOM 1087 O O . THR A 1 140 ? 21.219 -2.391 -14.963 1.00 93.50 140 THR A O 1
ATOM 1090 N N . ASP A 1 141 ? 19.866 -3.327 -13.415 1.00 94.31 141 ASP A N 1
ATOM 1091 C CA . ASP A 1 141 ? 20.896 -4.043 -12.661 1.00 94.31 141 ASP A CA 1
ATOM 1092 C C . ASP A 1 141 ? 20.463 -5.496 -12.424 1.00 94.31 141 ASP A C 1
ATOM 1094 O O . ASP A 1 141 ? 19.284 -5.821 -12.586 1.00 94.31 141 ASP A O 1
ATOM 1098 N N . ASP A 1 142 ? 21.410 -6.363 -12.082 1.00 94.38 142 ASP A N 1
ATOM 1099 C CA . ASP A 1 142 ? 21.132 -7.746 -11.691 1.00 94.38 142 ASP A CA 1
ATOM 1100 C C . ASP A 1 142 ? 20.899 -7.813 -10.179 1.00 94.38 142 ASP A C 1
ATOM 1102 O O . ASP A 1 142 ? 21.758 -7.426 -9.385 1.00 94.38 142 ASP A O 1
ATOM 1106 N N . LEU A 1 143 ? 19.723 -8.289 -9.780 1.00 90.25 143 LEU A N 1
ATOM 1107 C CA . LEU A 1 143 ? 19.388 -8.565 -8.388 1.00 90.25 143 LEU A CA 1
ATOM 1108 C C . LEU A 1 143 ? 19.007 -10.036 -8.278 1.00 90.25 143 LEU A C 1
ATOM 1110 O O . LEU A 1 143 ? 17.950 -10.447 -8.751 1.00 90.25 143 LEU A O 1
ATOM 1114 N N . ASP A 1 144 ? 19.884 -10.823 -7.658 1.00 91.62 144 ASP A N 1
ATOM 1115 C CA . ASP A 1 144 ? 19.710 -12.266 -7.460 1.00 91.62 144 ASP A CA 1
ATOM 1116 C C . ASP A 1 144 ? 19.438 -13.045 -8.767 1.00 91.62 144 ASP A C 1
ATOM 1118 O O . ASP A 1 144 ? 18.676 -14.013 -8.781 1.00 91.62 144 ASP A O 1
ATOM 1122 N N . GLY A 1 145 ? 20.083 -12.648 -9.873 1.00 92.25 145 GLY A N 1
ATOM 1123 C CA . GLY A 1 145 ? 19.922 -13.279 -11.188 1.00 92.25 145 GLY A CA 1
ATOM 1124 C C . GLY A 1 145 ? 18.697 -12.813 -11.981 1.00 92.25 145 GLY A C 1
ATOM 1125 O O . GLY A 1 145 ? 18.437 -13.347 -13.061 1.00 92.25 145 GLY A O 1
ATOM 1126 N N . GLU A 1 146 ? 17.946 -11.839 -11.464 1.00 92.38 146 GLU A N 1
ATOM 1127 C CA . GLU A 1 146 ? 16.816 -11.212 -12.145 1.00 92.38 146 GLU A CA 1
ATOM 1128 C C . GLU A 1 146 ? 17.156 -9.769 -12.536 1.00 92.38 146 GLU A C 1
ATOM 1130 O O . GLU A 1 146 ? 17.695 -8.986 -11.748 1.00 92.38 146 GLU A O 1
ATOM 1135 N N . ALA A 1 147 ? 16.801 -9.385 -13.763 1.00 91.56 147 ALA A N 1
ATOM 1136 C CA . ALA A 1 147 ? 17.004 -8.020 -14.234 1.00 91.56 147 ALA A CA 1
ATOM 1137 C C . ALA A 1 147 ? 15.995 -7.066 -13.573 1.00 91.56 147 ALA A C 1
ATOM 1139 O O . ALA A 1 147 ? 14.785 -7.172 -13.785 1.00 91.56 147 ALA A O 1
ATOM 1140 N N . ALA A 1 148 ? 16.494 -6.085 -12.825 1.00 92.38 148 ALA A N 1
ATOM 1141 C CA . ALA A 1 148 ? 15.694 -5.093 -12.120 1.00 92.38 148 ALA A CA 1
ATOM 1142 C C . ALA A 1 148 ? 15.880 -3.691 -12.708 1.00 92.38 148 ALA A C 1
ATOM 1144 O O . ALA A 1 148 ? 16.990 -3.267 -13.022 1.00 92.38 148 ALA A O 1
ATOM 1145 N N . HIS A 1 149 ? 14.789 -2.930 -12.827 1.00 92.44 149 HIS A N 1
ATOM 1146 C CA . HIS A 1 149 ? 14.854 -1.519 -13.208 1.00 92.44 149 HIS A CA 1
ATOM 1147 C C . HIS A 1 149 ? 15.304 -0.660 -12.025 1.00 92.44 149 HIS A C 1
ATOM 1149 O O . HIS A 1 149 ? 14.689 -0.691 -10.960 1.00 92.44 149 HIS A O 1
ATOM 1155 N N . VAL A 1 150 ? 16.327 0.167 -12.236 1.00 91.81 150 VAL A N 1
ATOM 1156 C CA . VAL A 1 150 ? 16.869 1.059 -11.210 1.00 91.81 150 VAL A CA 1
ATOM 1157 C C . VAL A 1 150 ? 16.361 2.480 -11.434 1.00 91.81 150 VAL A C 1
ATOM 1159 O O . VAL A 1 150 ? 16.579 3.095 -12.488 1.00 91.81 150 VAL A O 1
ATOM 1162 N N . LEU A 1 151 ? 15.690 3.011 -10.413 1.00 91.31 151 LEU A N 1
ATOM 1163 C CA . LEU A 1 151 ? 15.286 4.409 -10.322 1.00 91.31 151 LEU A CA 1
ATOM 1164 C C . LEU A 1 151 ? 16.165 5.113 -9.291 1.00 91.31 151 LEU A C 1
ATOM 1166 O O . LEU A 1 151 ? 16.278 4.662 -8.153 1.00 91.31 151 LEU A O 1
ATOM 1170 N N . LYS A 1 152 ? 16.765 6.233 -9.688 1.00 89.94 152 LYS A N 1
ATOM 1171 C CA . LYS A 1 152 ? 17.406 7.172 -8.773 1.00 89.94 152 LYS A CA 1
ATOM 1172 C C . LYS A 1 152 ? 16.378 8.223 -8.368 1.00 89.94 152 LYS A C 1
ATOM 1174 O O . LYS A 1 152 ? 15.708 8.777 -9.238 1.00 89.94 152 LYS A O 1
ATOM 1179 N N . MET A 1 153 ? 16.272 8.479 -7.071 1.00 87.81 153 MET A N 1
ATOM 1180 C CA . MET A 1 153 ? 15.530 9.611 -6.519 1.00 87.81 153 MET A CA 1
ATOM 1181 C C . MET A 1 153 ? 16.548 10.684 -6.142 1.00 87.81 153 MET A C 1
ATOM 1183 O O . MET A 1 153 ? 17.584 10.350 -5.558 1.00 87.81 153 MET A O 1
ATOM 1187 N N . ASP A 1 154 ? 16.297 11.932 -6.517 1.00 79.88 154 ASP A N 1
ATOM 1188 C CA . ASP A 1 154 ? 17.132 13.037 -6.053 1.00 79.88 154 ASP A CA 1
ATOM 1189 C C . ASP A 1 154 ? 16.917 13.247 -4.544 1.00 79.88 154 ASP A C 1
ATOM 1191 O O . ASP A 1 154 ? 15.829 13.010 -4.016 1.00 79.88 154 ASP A O 1
ATOM 1195 N N . ASP A 1 155 ? 17.992 13.588 -3.834 1.00 63.84 155 ASP A N 1
ATOM 1196 C CA . ASP A 1 155 ? 18.003 13.639 -2.373 1.00 63.84 155 ASP A CA 1
ATOM 1197 C C . ASP A 1 155 ? 17.051 14.736 -1.866 1.00 63.84 155 ASP A C 1
ATOM 1199 O O . ASP A 1 155 ? 17.175 15.905 -2.227 1.00 63.84 155 ASP A O 1
ATOM 1203 N N . LEU A 1 156 ? 16.091 14.354 -1.021 1.00 57.25 156 LEU A N 1
ATOM 1204 C CA . LEU A 1 156 ? 15.088 15.249 -0.433 1.00 57.25 156 LEU A CA 1
ATOM 1205 C C . LEU A 1 156 ? 15.645 16.103 0.725 1.00 57.25 156 LEU A C 1
ATOM 1207 O O . LEU A 1 156 ? 14.875 16.768 1.415 1.00 57.25 156 LEU A O 1
ATOM 1211 N N . THR A 1 157 ? 16.955 16.059 0.988 1.00 47.81 157 THR A N 1
ATOM 1212 C CA . THR A 1 157 ? 17.582 16.699 2.159 1.00 47.81 157 THR A CA 1
ATOM 1213 C C . THR A 1 157 ? 18.089 18.130 1.946 1.00 47.81 157 THR A C 1
ATOM 1215 O O . THR A 1 157 ? 18.552 18.740 2.908 1.00 47.81 157 THR A O 1
ATOM 1218 N N . GLU A 1 158 ? 17.940 18.720 0.756 1.00 39.09 158 GLU A N 1
ATOM 1219 C CA . GLU A 1 158 ? 18.191 20.155 0.542 1.00 39.09 158 GLU A CA 1
ATOM 1220 C C . GLU A 1 158 ? 16.871 20.942 0.444 1.00 39.09 158 GLU A C 1
ATOM 1222 O O . GLU A 1 158 ? 16.364 21.228 -0.641 1.00 39.09 158 GLU A O 1
ATOM 1227 N N . GLY A 1 159 ? 16.316 21.287 1.610 1.00 38.03 159 GLY A N 1
ATOM 1228 C CA . GLY A 1 159 ? 15.194 22.214 1.790 1.00 38.03 159 GLY A CA 1
ATOM 1229 C C . GLY A 1 159 ? 15.315 22.977 3.100 1.00 38.03 159 GLY A C 1
ATOM 1230 O O . GLY A 1 159 ? 15.492 22.308 4.142 1.00 38.03 159 GLY A O 1
#

pLDDT: mean 79.44, std 17.96, range [27.58, 95.5]

Sequence (159 aa):
MNKKAMILMVGGLIFSLTGACLAKMSAQQVINQMRGAYEQQMSGIDDLTMVTKGTAGIMAMMGETTVYKKRAKIAGKTVYKTRTEMQFMGKPLVTIYDGEYEWSVDPMSGQVKKEKKDLAPDWTRIWEVLDLSQMQYVGTDDLDGEAAHVLKMDDLTEG

Radius of gyration: 25.83 Å; chains: 1; bounding box: 44×55×92 Å

Foldseek 3Di:
DDDDDDDDDPPDDDDDDPPPPPPQDAPVNVLVVLVVVLCVVCVPPQKDKDWDQDPDDVSVQKGIKIKIWGWDADPNDIDIWIWIWTAHPNFIWIWTRPRFWIWTQDRPPRDIDIDGDPDDPDPSSVSVVDDSVQKGFDAWDDDPNDTDTDIDGHDPPPD

Organism: NCBI:txid412755

Secondary structure (DSSP, 8-state):
-----------------TT----PPPHHHHHHHHHHHHHHHTTT--EEEEEE---SHHHHHEEEEEEEEEEEEETTEEEEEEEEEEEETTEEEEEEE-SSEEEEE-TTT--EEEEE-SS---GGGGGGS--GGGEEEEEEEEETTEEEEEEEEPPTT--